Protein AF-A0A7R9I6W7-F1 (afdb_monomer_lite)

Structure (mmCIF, N/CA/C/O backbone):
data_AF-A0A7R9I6W7-F1
#
_entry.id   AF-A0A7R9I6W7-F1
#
loop_
_atom_site.group_PDB
_atom_site.id
_atom_site.type_symbol
_atom_site.label_atom_id
_atom_site.label_alt_id
_atom_site.label_comp_id
_atom_site.label_asym_id
_atom_site.label_entity_id
_atom_site.label_seq_id
_atom_site.pdbx_PDB_ins_code
_atom_site.Cartn_x
_atom_site.Cartn_y
_atom_site.Cartn_z
_atom_site.occupancy
_atom_site.B_iso_or_equiv
_atom_site.auth_seq_id
_atom_site.auth_comp_id
_atom_site.auth_asym_id
_ato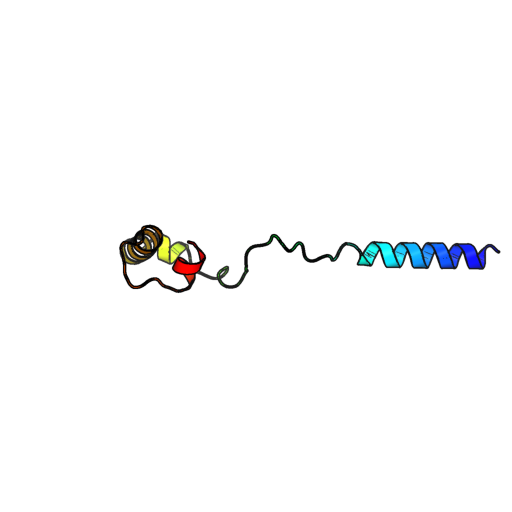m_site.auth_atom_id
_atom_site.pdbx_PDB_model_num
ATOM 1 N N . MET A 1 1 ? 31.578 3.607 -50.825 1.00 65.56 1 MET A N 1
ATOM 2 C CA . MET A 1 1 ? 30.422 4.476 -50.490 1.00 65.56 1 MET A CA 1
ATOM 3 C C . MET A 1 1 ? 29.224 3.670 -49.984 1.00 65.56 1 MET A C 1
ATOM 5 O O . MET A 1 1 ? 28.724 4.014 -48.927 1.00 65.56 1 MET A O 1
ATOM 9 N N . HIS A 1 2 ? 28.828 2.559 -50.622 1.00 75.38 2 HIS A N 1
ATOM 10 C CA . HIS A 1 2 ? 27.705 1.714 -50.158 1.00 75.38 2 HIS A CA 1
ATOM 11 C C . HIS A 1 2 ? 27.939 0.947 -48.842 1.00 75.38 2 HIS A C 1
ATOM 13 O O . HIS A 1 2 ? 27.014 0.744 -48.060 1.00 75.38 2 HIS A O 1
ATOM 19 N N . THR A 1 3 ? 29.179 0.543 -48.559 1.00 76.69 3 THR A N 1
ATOM 20 C CA . THR A 1 3 ? 29.537 -0.120 -47.293 1.00 76.69 3 THR A CA 1
ATOM 21 C C . THR A 1 3 ? 29.438 0.831 -46.099 1.00 76.69 3 THR A C 1
ATOM 23 O O . THR A 1 3 ? 28.979 0.434 -45.035 1.00 76.69 3 THR A O 1
ATOM 26 N N . LEU A 1 4 ? 29.785 2.109 -46.289 1.00 77.75 4 LEU A N 1
ATOM 27 C CA . LEU A 1 4 ? 29.690 3.142 -45.255 1.00 77.75 4 LEU A CA 1
ATOM 28 C C . LEU A 1 4 ? 28.229 3.487 -44.931 1.00 77.75 4 LEU A C 1
ATOM 30 O O . LEU A 1 4 ? 27.886 3.628 -43.763 1.00 77.75 4 LEU A O 1
ATOM 34 N N . THR A 1 5 ? 27.358 3.555 -45.944 1.00 77.94 5 THR A N 1
ATOM 35 C CA . THR A 1 5 ? 25.919 3.805 -45.750 1.00 77.94 5 THR A CA 1
ATOM 36 C C . THR A 1 5 ? 25.203 2.637 -45.074 1.00 77.94 5 THR A C 1
ATOM 38 O O . THR A 1 5 ? 24.269 2.852 -44.312 1.00 77.94 5 THR A O 1
ATOM 41 N N . LEU A 1 6 ? 25.640 1.395 -45.313 1.00 80.81 6 LEU A N 1
ATOM 42 C CA . LEU A 1 6 ? 25.099 0.231 -44.604 1.00 80.81 6 LEU A CA 1
ATOM 43 C C . LEU A 1 6 ? 25.470 0.258 -43.118 1.00 80.81 6 LEU A C 1
ATOM 45 O O . LEU A 1 6 ? 24.614 0.030 -42.268 1.00 80.81 6 LEU A O 1
ATOM 49 N N . VAL A 1 7 ? 26.720 0.595 -42.793 1.00 85.50 7 VAL A N 1
ATOM 50 C CA . VAL A 1 7 ? 27.184 0.671 -41.399 1.00 85.50 7 VAL A CA 1
ATOM 51 C C . VAL A 1 7 ? 26.433 1.751 -40.617 1.00 85.50 7 VAL A C 1
ATOM 53 O O . VAL A 1 7 ? 26.014 1.503 -39.488 1.00 85.50 7 VAL A O 1
ATOM 56 N N . THR A 1 8 ? 26.194 2.924 -41.207 1.00 80.19 8 THR A N 1
ATOM 57 C CA . THR A 1 8 ? 25.471 4.009 -40.523 1.00 80.19 8 THR A CA 1
ATOM 58 C C . THR A 1 8 ? 24.003 3.669 -40.261 1.00 80.19 8 THR A C 1
ATOM 60 O O . THR A 1 8 ? 23.497 3.975 -39.182 1.00 80.19 8 THR A O 1
ATOM 63 N N . VAL A 1 9 ? 23.330 2.983 -41.190 1.00 86.19 9 VAL A N 1
ATOM 64 C CA . VAL A 1 9 ? 21.942 2.518 -41.007 1.00 86.19 9 VAL A CA 1
ATOM 65 C C . VAL A 1 9 ? 21.849 1.459 -39.907 1.00 86.19 9 VAL A C 1
ATOM 67 O O . VAL A 1 9 ? 20.951 1.525 -39.068 1.00 86.19 9 VAL A O 1
ATOM 70 N N . VAL A 1 10 ? 22.795 0.516 -39.856 1.00 86.56 10 VAL A N 1
ATOM 71 C CA . VAL A 1 10 ? 22.831 -0.527 -38.817 1.00 86.56 10 VAL A CA 1
ATOM 72 C C . VAL A 1 10 ? 23.047 0.081 -37.431 1.00 86.56 10 VAL A C 1
ATOM 74 O O . VAL A 1 10 ? 22.340 -0.268 -36.487 1.00 86.56 10 VAL A O 1
ATOM 77 N N . VAL A 1 11 ? 23.971 1.034 -37.299 1.00 83.88 11 VAL A N 1
ATOM 78 C CA . VAL A 1 11 ? 24.210 1.729 -36.025 1.00 83.88 11 VAL A CA 1
ATOM 79 C C . VAL A 1 11 ? 22.976 2.530 -35.595 1.00 83.88 11 VAL A C 1
ATOM 81 O O . VAL A 1 11 ? 22.580 2.457 -34.433 1.00 83.88 11 VAL A O 1
ATOM 84 N N . ALA A 1 12 ? 22.308 3.227 -36.519 1.00 82.19 12 ALA A N 1
ATOM 85 C CA . ALA A 1 12 ? 21.082 3.969 -36.219 1.00 82.19 12 ALA A CA 1
ATOM 86 C C . ALA A 1 12 ? 19.927 3.055 -35.758 1.00 82.19 12 ALA A C 1
ATOM 88 O O . ALA A 1 12 ? 19.190 3.402 -34.828 1.00 82.19 12 ALA A O 1
ATOM 89 N N . ALA A 1 13 ? 19.796 1.866 -36.356 1.00 79.00 13 ALA A N 1
ATOM 90 C CA . ALA A 1 13 ? 18.812 0.860 -35.955 1.00 79.00 13 ALA A CA 1
ATOM 91 C C . ALA A 1 13 ? 19.102 0.283 -34.558 1.00 79.00 13 ALA A C 1
ATOM 93 O O . ALA A 1 13 ? 18.193 0.100 -33.750 1.00 79.00 13 ALA A O 1
ATOM 94 N N . LEU A 1 14 ? 20.374 0.047 -34.228 1.00 74.19 14 LEU A N 1
ATOM 95 C CA . LEU A 1 14 ? 20.757 -0.440 -32.901 1.00 74.19 14 LEU A CA 1
ATOM 96 C C . LEU A 1 14 ? 20.513 0.614 -31.812 1.00 74.19 14 LEU A C 1
ATOM 98 O O . LEU A 1 14 ? 20.027 0.272 -30.736 1.00 74.19 14 LEU A O 1
ATOM 102 N N . VAL A 1 15 ? 20.780 1.895 -32.080 1.00 74.69 15 VAL A N 1
ATOM 103 C CA . VAL A 1 15 ? 20.547 2.990 -31.118 1.00 74.69 15 VAL A CA 1
ATOM 104 C C . VAL A 1 15 ? 19.055 3.177 -30.811 1.00 74.69 15 VAL A C 1
ATOM 106 O O . VAL A 1 15 ? 18.681 3.368 -29.653 1.00 74.69 15 VAL A O 1
ATOM 109 N N . SER A 1 16 ? 18.183 3.058 -31.813 1.00 66.75 16 SER A N 1
ATOM 110 C CA . SER A 1 16 ? 16.733 3.233 -31.639 1.00 66.75 16 SER A CA 1
ATOM 111 C C . SER A 1 16 ? 16.081 2.123 -30.799 1.00 66.75 16 SER A C 1
ATOM 113 O O . SER A 1 16 ? 15.156 2.403 -30.0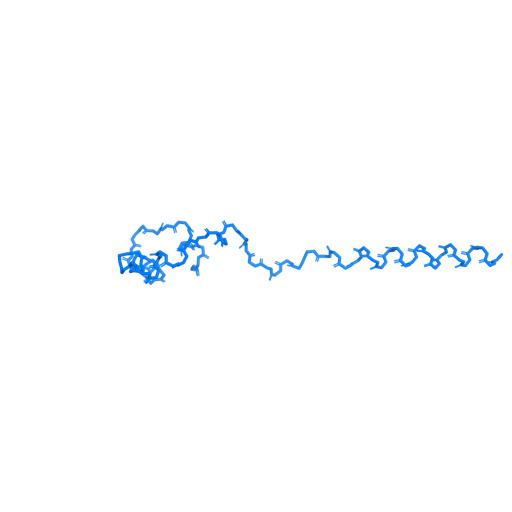39 1.00 66.75 16 SER A O 1
ATOM 115 N N . VAL A 1 17 ? 16.619 0.898 -30.822 1.00 67.50 17 VAL A N 1
ATOM 116 C CA . VAL A 1 17 ? 16.177 -0.203 -29.939 1.00 67.50 17 VAL A CA 1
ATOM 117 C C . VAL A 1 17 ? 16.493 0.071 -28.459 1.00 67.50 17 VAL A C 1
ATOM 119 O O . VAL A 1 17 ? 15.756 -0.366 -27.575 1.00 67.50 17 VAL A O 1
ATOM 122 N N . HIS A 1 18 ? 17.555 0.824 -28.160 1.00 59.12 18 HIS A N 1
ATOM 123 C CA . HIS A 1 18 ? 17.957 1.124 -26.780 1.00 59.12 18 HIS A CA 1
ATOM 124 C C . HIS A 1 18 ? 17.219 2.333 -26.183 1.00 59.12 18 HIS A C 1
ATOM 126 O O . HIS A 1 18 ? 17.086 2.419 -24.963 1.00 59.12 18 HIS A O 1
ATOM 132 N N . ALA A 1 19 ? 16.676 3.226 -27.018 1.00 59.59 19 ALA A N 1
ATOM 133 C CA . ALA A 1 19 ? 15.939 4.414 -26.576 1.00 59.59 19 ALA A CA 1
ATOM 134 C C . ALA A 1 19 ? 14.569 4.100 -25.933 1.00 59.59 19 ALA A C 1
ATOM 136 O O . ALA A 1 19 ? 14.034 4.917 -25.188 1.00 59.59 19 ALA A O 1
ATOM 137 N N . GLY A 1 20 ? 14.005 2.909 -26.171 1.00 59.31 20 GLY A N 1
ATOM 138 C CA . GLY A 1 20 ? 12.718 2.485 -25.600 1.00 59.31 20 GLY A CA 1
ATOM 139 C C . GLY A 1 20 ? 12.768 2.025 -24.137 1.00 59.31 20 GLY A C 1
ATOM 140 O O . GLY A 1 20 ? 11.724 1.727 -23.563 1.00 59.31 20 GLY A O 1
ATOM 141 N N . ARG A 1 21 ? 13.957 1.947 -23.520 1.00 59.94 21 ARG A N 1
ATOM 142 C CA . ARG A 1 21 ? 14.138 1.487 -22.129 1.00 59.94 21 ARG A CA 1
ATOM 143 C C . ARG A 1 21 ? 14.239 2.621 -21.110 1.00 59.94 21 ARG A C 1
ATOM 145 O O . ARG A 1 21 ? 14.851 2.439 -20.062 1.00 59.94 21 ARG A O 1
ATOM 152 N N . LEU A 1 22 ? 13.653 3.784 -21.387 1.00 60.84 22 LEU A N 1
ATOM 153 C CA . LEU A 1 22 ? 13.484 4.785 -20.338 1.00 60.84 22 LEU A CA 1
ATOM 154 C C . LEU A 1 22 ? 12.578 4.178 -19.252 1.00 60.84 22 LEU A C 1
ATOM 156 O O . LEU A 1 22 ? 11.442 3.807 -19.573 1.00 60.84 22 LEU A O 1
ATOM 160 N N . PRO A 1 23 ? 13.046 4.023 -17.996 1.00 61.59 23 PRO A N 1
ATOM 161 C CA . PRO A 1 23 ? 12.150 3.675 -16.911 1.00 61.59 23 PRO A CA 1
ATOM 162 C C . PRO A 1 23 ? 11.094 4.774 -16.869 1.00 61.59 23 PRO A C 1
ATOM 164 O O . PRO A 1 23 ? 11.388 5.955 -16.700 1.00 61.59 23 PRO A O 1
ATOM 167 N N . ARG A 1 24 ? 9.849 4.391 -17.149 1.00 59.81 24 ARG A N 1
ATOM 168 C CA . ARG A 1 24 ? 8.707 5.285 -17.027 1.00 59.81 24 ARG A CA 1
ATOM 169 C C . ARG A 1 24 ? 8.555 5.550 -15.534 1.00 59.81 24 ARG A C 1
ATOM 171 O O . ARG A 1 24 ? 7.921 4.757 -14.849 1.00 59.81 24 ARG A O 1
ATOM 178 N N . ASP A 1 25 ? 9.168 6.632 -15.067 1.00 62.72 25 ASP A N 1
ATOM 179 C CA . ASP A 1 25 ? 9.318 7.009 -13.650 1.00 62.72 25 ASP A CA 1
ATOM 180 C C . ASP A 1 25 ? 7.981 7.228 -12.913 1.00 62.72 25 ASP A C 1
ATOM 182 O O . ASP A 1 25 ? 7.933 7.384 -11.702 1.00 62.72 25 ASP A O 1
ATOM 186 N N . ASN A 1 26 ? 6.860 7.177 -13.636 1.00 67.25 26 ASN A N 1
ATOM 187 C CA . ASN A 1 26 ? 5.507 7.320 -13.101 1.00 67.25 26 ASN A CA 1
ATOM 188 C C . ASN A 1 26 ? 4.857 5.966 -12.772 1.00 67.25 26 ASN A C 1
ATOM 190 O O . ASN A 1 26 ? 3.677 5.763 -13.066 1.00 67.25 26 ASN A O 1
ATOM 194 N N . LYS A 1 27 ? 5.618 5.003 -12.249 1.00 72.94 27 LYS A N 1
ATOM 195 C CA . LYS A 1 27 ? 5.051 3.761 -11.710 1.00 72.94 27 LYS A CA 1
ATOM 196 C C . LYS A 1 27 ? 5.144 3.782 -10.192 1.00 72.94 27 LYS A C 1
ATOM 198 O O . LYS A 1 27 ? 6.173 4.156 -9.640 1.00 72.94 27 LYS A O 1
ATOM 203 N N . TYR A 1 28 ? 4.065 3.365 -9.539 1.00 76.25 28 TYR A N 1
ATOM 204 C CA . TYR A 1 28 ? 4.071 3.120 -8.102 1.00 76.25 28 TYR A CA 1
ATOM 205 C C . TYR A 1 28 ? 5.083 2.022 -7.745 1.00 76.25 28 TYR A C 1
ATOM 207 O O . TYR A 1 28 ? 5.469 1.212 -8.595 1.00 76.25 28 TYR A O 1
ATOM 215 N N 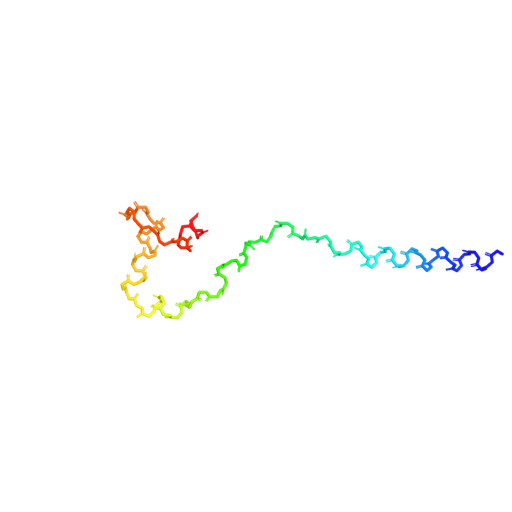. THR A 1 29 ? 5.550 2.038 -6.496 1.00 81.19 29 THR A N 1
ATOM 216 C CA . THR A 1 29 ? 6.536 1.071 -6.002 1.00 81.19 29 THR A CA 1
ATOM 217 C C . THR A 1 29 ? 5.924 -0.332 -5.984 1.00 81.19 29 THR A C 1
ATOM 219 O O . THR A 1 29 ? 4.745 -0.489 -5.694 1.00 81.19 29 THR A O 1
ATOM 222 N N . THR A 1 30 ? 6.725 -1.361 -6.268 1.00 84.94 30 THR A N 1
ATOM 223 C CA . THR A 1 30 ? 6.282 -2.770 -6.224 1.00 84.94 30 THR A CA 1
ATOM 224 C C . THR A 1 30 ? 6.561 -3.426 -4.870 1.00 84.94 30 THR A C 1
ATOM 226 O O . THR A 1 30 ? 6.560 -4.651 -4.743 1.00 84.94 30 THR A O 1
ATOM 229 N N . ARG A 1 31 ? 6.918 -2.637 -3.843 1.00 82.19 31 ARG A N 1
ATOM 230 C CA . ARG A 1 31 ? 7.396 -3.185 -2.562 1.00 82.19 31 ARG A CA 1
ATOM 231 C C . ARG A 1 31 ? 6.307 -3.934 -1.799 1.00 82.19 31 ARG A C 1
ATOM 233 O O . ARG A 1 31 ? 6.637 -4.853 -1.054 1.00 82.19 31 ARG A O 1
ATOM 240 N N . TYR A 1 32 ? 5.045 -3.590 -2.043 1.00 85.38 32 TYR A N 1
ATOM 241 C CA . TYR A 1 32 ? 3.879 -4.181 -1.393 1.00 85.38 32 TYR A CA 1
ATOM 242 C C . TYR A 1 32 ? 2.917 -4.831 -2.400 1.00 85.38 32 TYR A C 1
ATOM 244 O O . TYR A 1 32 ? 1.719 -4.848 -2.176 1.00 85.38 32 TYR A O 1
ATOM 252 N N . ASP A 1 33 ? 3.414 -5.410 -3.497 1.00 85.25 33 ASP A N 1
ATOM 253 C CA . ASP A 1 33 ? 2.547 -6.123 -4.458 1.00 85.25 33 ASP A CA 1
ATOM 254 C C . ASP A 1 33 ? 2.169 -7.543 -3.993 1.00 85.25 33 ASP A C 1
ATOM 256 O O . ASP A 1 33 ? 1.230 -8.145 -4.505 1.00 85.25 33 ASP A O 1
ATOM 260 N N . ASN A 1 34 ? 2.894 -8.093 -3.012 1.00 87.00 34 ASN A N 1
ATOM 261 C CA . ASN A 1 34 ? 2.731 -9.474 -2.536 1.00 87.00 34 ASN A CA 1
ATOM 262 C C . ASN A 1 34 ? 1.879 -9.593 -1.257 1.00 87.00 34 ASN A C 1
ATOM 264 O O . ASN A 1 34 ? 1.956 -10.606 -0.561 1.00 87.00 34 ASN A O 1
ATOM 268 N N . ILE A 1 35 ? 1.111 -8.562 -0.897 1.00 87.38 35 ILE A N 1
ATOM 269 C CA . ILE A 1 35 ? 0.194 -8.627 0.253 1.00 87.38 35 ILE A CA 1
ATOM 270 C C . ILE A 1 35 ? -1.018 -9.488 -0.099 1.00 87.38 35 ILE A C 1
ATOM 272 O O . ILE A 1 35 ? -1.591 -9.367 -1.182 1.00 87.38 35 ILE A O 1
ATOM 276 N N . ASN A 1 36 ? -1.439 -10.339 0.836 1.00 89.62 36 ASN A N 1
ATOM 277 C CA . ASN A 1 36 ? -2.624 -11.163 0.643 1.00 89.62 36 ASN A CA 1
ATOM 278 C C . ASN A 1 36 ? -3.901 -10.342 0.890 1.00 89.62 36 ASN A C 1
ATOM 280 O O . ASN A 1 36 ? -4.382 -10.237 2.019 1.00 89.62 36 ASN A O 1
ATOM 284 N N . LEU A 1 37 ? -4.453 -9.769 -0.181 1.00 90.25 37 LEU A N 1
ATOM 285 C CA . LEU A 1 37 ? -5.698 -9.000 -0.124 1.00 90.25 37 LEU A CA 1
ATOM 286 C C . LEU A 1 37 ? -6.892 -9.853 0.313 1.00 90.25 37 LEU A C 1
ATOM 288 O O . LEU A 1 37 ? -7.770 -9.345 1.006 1.00 90.25 37 LEU A O 1
ATOM 292 N N . ASP A 1 38 ? -6.920 -11.140 -0.036 1.00 92.75 38 ASP A N 1
ATOM 293 C CA . ASP A 1 38 ? -8.036 -12.014 0.326 1.00 92.75 38 ASP A CA 1
ATOM 294 C C . ASP A 1 38 ? -8.152 -12.175 1.843 1.00 92.75 38 ASP A C 1
ATOM 296 O O . ASP A 1 38 ? -9.258 -12.156 2.382 1.00 92.75 38 ASP A O 1
ATOM 300 N N . ASP A 1 39 ? -7.024 -12.293 2.541 1.00 90.06 39 ASP A N 1
ATOM 301 C CA . ASP A 1 39 ? -7.010 -12.421 4.001 1.00 90.06 39 ASP A CA 1
ATOM 302 C C . ASP A 1 39 ? -7.440 -11.119 4.686 1.00 90.06 39 ASP A C 1
ATOM 304 O O . ASP A 1 39 ? -8.141 -11.150 5.701 1.00 90.06 39 ASP A O 1
ATOM 308 N N . ILE A 1 40 ? -7.060 -9.970 4.117 1.00 91.19 40 ILE A N 1
ATOM 309 C CA . ILE A 1 40 ? -7.437 -8.648 4.631 1.00 91.19 40 ILE A CA 1
ATOM 310 C C . ILE A 1 40 ? -8.941 -8.420 4.445 1.00 91.19 40 ILE A C 1
ATOM 312 O O . ILE A 1 40 ? -9.619 -8.018 5.386 1.00 91.19 40 ILE A O 1
A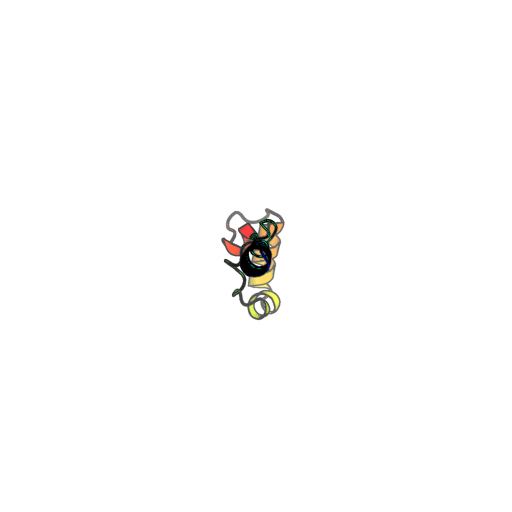TOM 316 N N . LEU A 1 41 ? -9.475 -8.717 3.257 1.00 92.50 41 LEU A N 1
ATOM 317 C CA . LEU A 1 41 ? -10.880 -8.484 2.912 1.00 92.50 41 LEU A CA 1
ATOM 318 C C . LEU A 1 41 ? -11.843 -9.467 3.593 1.00 92.50 41 LEU A C 1
ATOM 320 O O . LEU A 1 41 ? -12.996 -9.118 3.826 1.00 92.50 41 LEU A O 1
ATOM 324 N N . LYS A 1 42 ? -11.394 -10.684 3.925 1.00 96.25 42 LYS A N 1
ATOM 325 C CA . LYS A 1 42 ? -12.209 -11.687 4.641 1.00 96.25 42 LYS A CA 1
ATOM 326 C C . LYS A 1 42 ? -12.232 -11.490 6.156 1.00 96.25 42 LYS A C 1
ATOM 328 O O . LYS A 1 42 ? -13.025 -12.135 6.837 1.00 96.25 42 LYS A O 1
ATOM 333 N N . SER A 1 43 ? -11.346 -10.656 6.694 1.00 94.00 43 SER A N 1
ATOM 334 C CA . SER A 1 43 ? -11.207 -10.440 8.130 1.00 94.00 43 SER A CA 1
ATOM 335 C C . SER A 1 43 ? -11.620 -9.024 8.493 1.00 94.00 43 SER A C 1
ATOM 337 O O . SER A 1 43 ? -10.850 -8.082 8.314 1.00 94.00 43 SER A O 1
ATOM 339 N N . ASP A 1 44 ? -12.796 -8.876 9.105 1.00 93.38 44 ASP A N 1
ATOM 340 C CA . ASP A 1 44 ? -13.297 -7.574 9.567 1.00 93.38 44 ASP A CA 1
ATOM 341 C C . ASP A 1 44 ? -12.302 -6.864 10.493 1.00 93.38 44 ASP A C 1
ATOM 343 O O . ASP A 1 44 ? -12.178 -5.643 10.481 1.00 93.38 44 ASP A O 1
ATOM 347 N N . ARG A 1 45 ? -11.534 -7.620 11.286 1.00 91.81 45 ARG A N 1
ATOM 348 C CA . ARG A 1 45 ? -10.494 -7.054 12.149 1.00 91.81 45 ARG A CA 1
ATOM 349 C C . ARG A 1 45 ? -9.374 -6.389 11.343 1.00 91.81 45 ARG A C 1
ATOM 351 O O . ARG A 1 45 ? -8.932 -5.306 11.714 1.00 91.81 45 ARG A O 1
ATOM 358 N N . LEU A 1 46 ? -8.884 -7.056 10.297 1.00 91.62 46 LEU A N 1
ATOM 359 C CA . LEU A 1 46 ? -7.794 -6.542 9.461 1.00 91.62 46 LEU A CA 1
ATOM 360 C C . LEU A 1 46 ? -8.286 -5.407 8.567 1.00 91.62 46 LEU A C 1
ATOM 362 O O . LEU A 1 46 ? -7.621 -4.378 8.476 1.00 91.62 46 LEU A O 1
ATOM 366 N N . LEU A 1 47 ? -9.470 -5.562 7.973 1.00 92.88 47 LEU A N 1
ATOM 367 C CA . LEU A 1 47 ? -10.084 -4.534 7.147 1.00 92.88 47 LEU A CA 1
ATOM 368 C C . LEU A 1 47 ? -10.318 -3.241 7.935 1.00 92.88 47 LEU A C 1
ATOM 370 O O . LEU A 1 47 ? -9.905 -2.177 7.481 1.00 92.88 47 LEU A O 1
ATOM 374 N N . ASN A 1 48 ? -10.911 -3.327 9.132 1.00 92.00 48 ASN A N 1
ATOM 375 C CA . ASN A 1 48 ? -11.141 -2.147 9.968 1.00 92.00 48 ASN A CA 1
ATOM 376 C C . ASN A 1 48 ? -9.825 -1.475 10.367 1.00 92.00 48 ASN A C 1
ATOM 378 O O . ASN A 1 48 ? -9.726 -0.259 10.285 1.00 92.00 48 ASN A O 1
ATOM 382 N N . PHE A 1 49 ? -8.781 -2.247 10.679 1.00 90.88 49 PHE A N 1
ATOM 383 C CA . PHE A 1 49 ? -7.460 -1.686 10.968 1.00 90.88 49 PHE A CA 1
ATOM 384 C C . PHE A 1 49 ? -6.880 -0.886 9.783 1.00 90.88 49 PHE A C 1
ATOM 386 O O . PHE A 1 49 ? -6.342 0.206 9.971 1.00 90.88 49 PHE A O 1
ATOM 393 N N . TYR A 1 50 ? -7.022 -1.395 8.555 1.00 91.19 50 TYR A N 1
ATOM 394 C CA . TYR A 1 50 ? -6.602 -0.692 7.338 1.00 91.19 50 TYR A CA 1
ATOM 395 C C . TYR A 1 50 ? -7.440 0.565 7.069 1.00 91.19 50 TYR A C 1
ATOM 397 O O . TYR A 1 50 ? -6.891 1.620 6.760 1.00 91.19 50 TYR A O 1
ATOM 405 N N . VAL A 1 51 ? -8.763 0.479 7.212 1.00 91.94 51 VAL A N 1
ATOM 406 C CA . VAL A 1 51 ? -9.677 1.614 7.008 1.00 91.94 51 VAL A CA 1
ATOM 407 C C . VAL A 1 51 ? -9.443 2.704 8.051 1.00 91.94 51 VAL A C 1
ATOM 409 O O . VAL A 1 51 ? -9.344 3.879 7.703 1.00 91.94 51 VAL A O 1
ATOM 412 N N . ASP A 1 52 ? -9.300 2.335 9.320 1.00 91.81 52 ASP A N 1
ATOM 413 C CA . ASP A 1 52 ? -9.048 3.281 10.403 1.00 91.81 52 ASP A CA 1
ATOM 414 C C . ASP A 1 52 ? -7.692 3.980 10.246 1.00 91.81 52 ASP A C 1
ATOM 416 O O . ASP A 1 52 ? -7.576 5.165 10.565 1.00 91.81 52 ASP A O 1
ATOM 420 N N . CYS A 1 53 ? -6.693 3.288 9.687 1.00 92.56 53 CYS A N 1
ATOM 421 C CA . CYS A 1 53 ? -5.425 3.894 9.295 1.00 92.56 53 CYS A CA 1
ATOM 422 C C . CYS A 1 53 ? -5.601 4.964 8.201 1.00 92.56 53 CYS A C 1
ATOM 424 O O . CYS A 1 53 ? -5.109 6.083 8.345 1.00 92.56 53 CYS A O 1
ATOM 426 N N . LEU A 1 54 ? -6.336 4.651 7.128 1.00 90.75 54 LEU A N 1
ATOM 427 C CA . LEU A 1 54 ? -6.586 5.587 6.021 1.00 90.75 54 LEU A CA 1
ATOM 428 C C . LEU A 1 54 ? -7.408 6.811 6.458 1.00 90.75 54 LEU A C 1
ATOM 430 O O . LEU A 1 54 ? -7.278 7.887 5.878 1.00 90.75 54 LEU A O 1
ATOM 434 N N . LEU A 1 55 ? -8.237 6.650 7.491 1.00 91.81 55 LEU A N 1
ATOM 435 C CA . LEU A 1 55 ? -9.064 7.706 8.077 1.00 91.81 55 LEU A CA 1
ATOM 436 C C . LEU A 1 55 ? -8.397 8.435 9.259 1.00 91.81 55 LEU A C 1
ATOM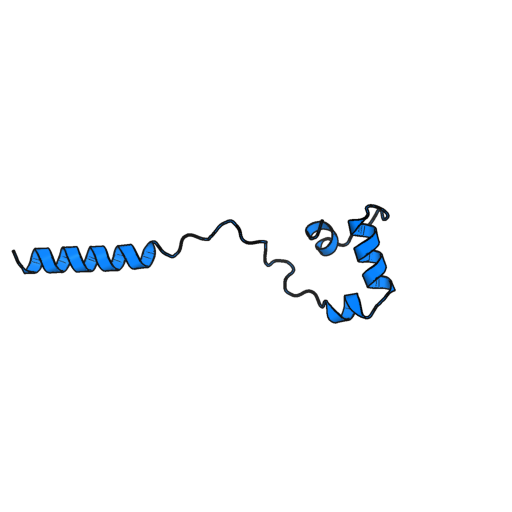 438 O O . LEU A 1 55 ? -9.076 9.210 9.934 1.00 91.81 55 LEU A O 1
ATOM 442 N N . ASP A 1 56 ? -7.109 8.191 9.535 1.00 87.69 56 ASP A N 1
ATOM 443 C CA . ASP A 1 56 ? -6.351 8.786 10.653 1.00 87.69 56 ASP A CA 1
ATOM 444 C C . ASP A 1 56 ? -6.982 8.584 12.045 1.00 87.69 56 ASP A C 1
ATOM 446 O O . ASP A 1 56 ? -6.789 9.385 12.964 1.00 87.69 56 ASP A O 1
ATOM 450 N N . ARG A 1 57 ? -7.748 7.506 12.229 1.00 86.19 57 ARG A N 1
ATOM 451 C CA . ARG A 1 57 ? -8.424 7.198 13.501 1.00 86.19 57 ARG A CA 1
ATOM 452 C C . ARG A 1 57 ? -7.509 6.492 14.496 1.00 86.19 57 ARG A C 1
ATOM 454 O O . ARG A 1 57 ? -7.677 6.633 15.706 1.00 86.19 57 ARG A O 1
ATOM 461 N N . GLU A 1 58 ? -6.527 5.757 13.989 1.00 75.62 58 GLU A N 1
ATOM 462 C CA . GLU A 1 58 ? -5.612 4.915 14.759 1.00 75.62 58 GLU A CA 1
ATOM 463 C C . GLU A 1 58 ? -4.202 5.525 14.833 1.00 75.62 58 GLU A C 1
ATOM 465 O O . GLU A 1 58 ? -3.681 6.075 13.865 1.00 75.62 58 GLU A O 1
ATOM 470 N N . LYS A 1 59 ? -3.525 5.381 15.984 1.00 66.44 59 LYS A N 1
ATOM 471 C CA . LYS A 1 59 ? -2.121 5.828 16.144 1.00 66.44 59 LYS A CA 1
ATOM 472 C C . LYS A 1 59 ? -1.105 4.859 15.537 1.00 66.44 59 LYS A C 1
ATOM 474 O O . LYS A 1 59 ? 0.071 5.206 15.420 1.00 66.44 59 LYS A O 1
ATOM 479 N N . ARG A 1 60 ? -1.512 3.624 15.232 1.00 78.44 60 ARG A N 1
ATOM 480 C CA . ARG A 1 60 ? -0.630 2.569 14.724 1.00 78.44 60 ARG A CA 1
ATOM 481 C C . ARG A 1 60 ? -1.172 2.072 13.391 1.00 78.44 60 ARG A C 1
ATOM 483 O O . ARG A 1 60 ? -2.173 1.379 13.366 1.00 78.44 60 ARG A O 1
ATOM 490 N N . CYS A 1 61 ? -0.466 2.403 12.318 1.00 86.25 61 CYS A N 1
ATOM 491 C CA . CYS A 1 61 ? -0.670 1.845 10.985 1.00 86.25 61 CYS A CA 1
ATOM 492 C C . CYS A 1 61 ? 0.425 0.831 10.682 1.00 86.25 61 CYS A C 1
ATOM 494 O O . CYS A 1 61 ? 1.586 1.041 11.052 1.00 86.25 61 CYS A O 1
ATOM 496 N N . SER A 1 62 ? 0.082 -0.232 9.966 1.00 87.38 62 SER A N 1
ATOM 497 C CA . SER A 1 62 ? 1.092 -1.066 9.332 1.00 87.38 62 SER A CA 1
ATOM 498 C C . SER A 1 62 ? 1.765 -0.286 8.183 1.00 87.38 62 SER A C 1
ATOM 500 O O . SER A 1 62 ? 1.181 0.654 7.633 1.00 87.38 62 SER A O 1
ATOM 502 N N . PRO A 1 63 ? 3.038 -0.579 7.870 1.00 87.62 63 PRO A N 1
ATOM 503 C CA . PRO A 1 63 ? 3.810 0.194 6.894 1.00 87.62 63 PRO A CA 1
ATOM 504 C C . PRO A 1 63 ? 3.224 0.143 5.474 1.00 87.62 63 PRO A C 1
ATOM 506 O O . PRO A 1 63 ? 3.317 1.130 4.756 1.00 87.62 63 PRO A O 1
ATOM 509 N N . ASP A 1 64 ? 2.572 -0.959 5.112 1.00 87.69 64 ASP A N 1
ATOM 510 C CA . ASP A 1 64 ? 1.784 -1.134 3.886 1.00 87.69 64 ASP A CA 1
ATOM 511 C C . ASP A 1 64 ? 0.542 -0.226 3.857 1.00 87.69 64 ASP A C 1
ATOM 513 O O . ASP A 1 64 ? 0.363 0.535 2.911 1.00 87.69 64 ASP A O 1
ATOM 517 N N . ALA A 1 65 ? -0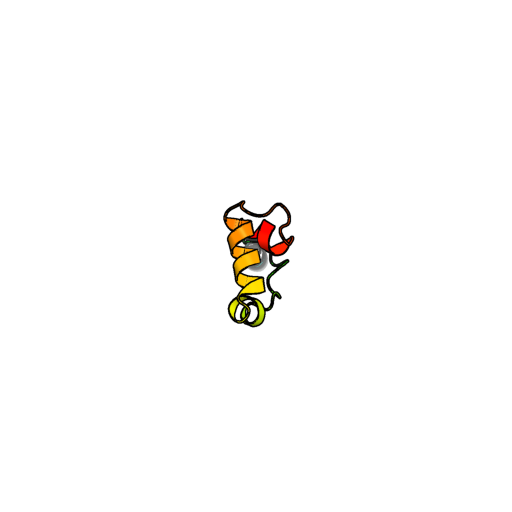.270 -0.211 4.919 1.00 86.56 65 ALA A N 1
ATOM 518 C CA . ALA A 1 65 ? -1.436 0.673 5.030 1.00 86.56 65 ALA A CA 1
ATOM 519 C C . ALA A 1 65 ? -1.046 2.161 4.995 1.00 86.56 65 ALA A C 1
ATOM 521 O O . ALA A 1 65 ? -1.782 2.993 4.471 1.00 86.56 65 ALA A O 1
ATOM 522 N N . LYS A 1 66 ? 0.138 2.493 5.523 1.00 85.62 66 LYS A N 1
ATOM 523 C CA . LYS A 1 66 ? 0.693 3.848 5.479 1.00 85.62 66 LYS A CA 1
ATOM 524 C C . LYS A 1 66 ? 1.159 4.256 4.080 1.00 85.62 66 LYS A C 1
ATOM 526 O O . LYS A 1 66 ? 1.106 5.437 3.770 1.00 85.62 66 LYS A O 1
ATOM 531 N N . GLU A 1 67 ? 1.626 3.313 3.264 1.00 84.88 67 GLU A N 1
ATOM 532 C CA . GLU A 1 67 ? 2.020 3.583 1.873 1.00 84.88 67 GLU A CA 1
ATOM 533 C C . GLU A 1 67 ? 0.805 3.715 0.941 1.00 84.88 67 GLU A C 1
ATOM 535 O O . GLU A 1 67 ? 0.905 4.344 -0.108 1.00 84.88 67 GLU A O 1
ATOM 540 N N . LEU A 1 68 ? -0.352 3.173 1.340 1.00 82.75 68 LEU A N 1
ATOM 541 C CA . LEU A 1 68 ? -1.627 3.347 0.634 1.00 82.75 68 LEU A CA 1
ATOM 542 C C . LEU A 1 68 ? -2.270 4.730 0.837 1.00 82.75 68 LEU A C 1
ATOM 544 O O . LEU A 1 68 ? -3.177 5.078 0.080 1.00 82.75 68 LEU A O 1
ATOM 548 N N . LYS A 1 69 ? -1.848 5.481 1.860 1.00 77.19 69 LYS A N 1
ATOM 549 C CA . LYS A 1 69 ? -2.346 6.826 2.166 1.00 77.19 69 LYS A CA 1
ATOM 550 C C . LYS A 1 69 ? -1.615 7.891 1.351 1.00 77.19 69 LYS A C 1
ATOM 552 O O . LYS A 1 69 ? -2.312 8.774 0.803 1.00 77.19 69 LYS A O 1
#

Radius of gyration: 24.62 Å; chains: 1; bounding box: 44×21×67 Å

Foldseek 3Di:
DVVVVVVVVVVVVVVVVVVVPDPPVPDDDCPPVPDDVVVCVVDPVNVVLLVCLVVVNDPDHDPVSVSVD

Organism: NCBI:txid61472

InterPro domains:
  IPR005055 Insect odorant-binding protein A10/Ejaculatory bulb-specific protein 3 [PF03392] (28-69)
  IPR005055 Insect odorant-binding protein A10/Ejaculatory bulb-specific protein 3 [PTHR11257] (9-69)
  IPR036682 Insect odorant-binding protein A10/Ejaculatory bulb-specific protein 3 superfamily [G3DSA:1.10.2080.10] (25-69)
  IPR036682 Insect odorant-binding protein A10/Ejaculatory bulb-specific protein 3 superfamily [SSF100910] (28-69)

Secondary structure (DSSP, 8-state):
-HHHHHHHHHHHHHHHHHHTT---S----STTTT--HHHHHH-HHHHHHHHHHHTT--S---HHHHH--

Sequence (69 aa):
MHTLTLVTVVVAALVSVHAGRLPRDNKYTTRYDNINLDDILKSDRLLNFYVDCLLDREKRCSPDAKELK

pLDDT: mean 81.35, std 10.56, range [59.12, 96.25]